Protein AF-A0A4U3KKN5-F1 (afdb_monomer)

Mean predicted aligned error: 3.9 Å

Solvent-accessible surface area (backbone atoms only — not comparable to full-atom values): 6137 Å² total; per-residue (Å²): 134,83,81,88,70,58,70,82,37,83,99,44,50,81,92,40,52,70,62,53,53,51,48,50,46,69,73,52,60,82,53,53,72,68,59,50,52,51,56,50,50,56,50,48,53,53,50,51,56,52,55,74,70,48,52,69,61,49,36,67,35,53,69,65,41,82,76,45,53,48,100,81,44,46,22,46,52,57,61,50,37,66,73,38,61,54,48,55,58,53,51,51,54,52,52,53,53,47,47,73,75,75,108

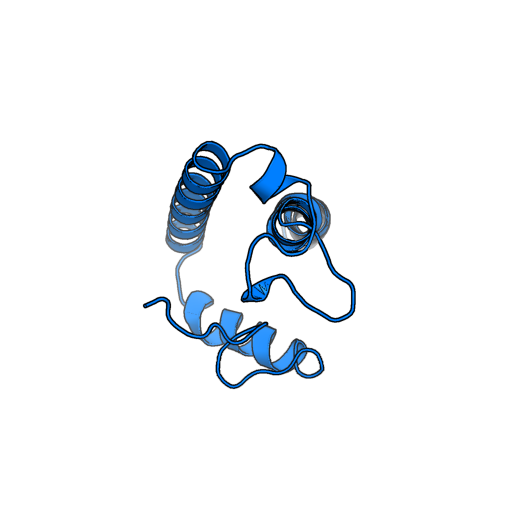pLDDT: mean 93.4, std 7.35, range [47.38, 98.31]

Foldseek 3Di:
DDDDADPPHPPDDPVRVVVVVVVCCVVPVPDDPVVVVVVVVVVVVVVVVVVVVDDPCQQQAFPNDPNCCDPVRDRNVVVVCVVPVVCVVVVVVVVVVVVVVPD

Organism: Enterococcus faecalis (NCBI:txid1351)

Nearest PDB structures (foldseek):
  5cog-assembly1_A  TM=9.808E-01  e=2.847E-09  Saccharomyces cerevisiae
  4n6c-assembly2_B  TM=9.834E-01  e=1.640E-07  Streptococcus pneumoniae CDC1873-00
  5com-assembly2_B  TM=9.771E-01  e=1.761E-07  Clostridioides difficile 630
  5civ-assembly1_A  TM=9.491E-01  e=3.586E-07  Paenibacillus dendritiformis
  5cof-assembly1_A  TM=9.185E-01  e=6.273E-04  Escherichia coli UTI89

InterPro domains:
  IPR012550 Protein of unknown function DUF1706 [PF08020] (2-100)
  IPR012550 Protein of unknown function DUF1706 [PTHR40658] (2-102)
  IPR034660 DinB/YfiT-like putative metalloenzymes [G3DSA:1.20.120.450] (1-103)

Sequence (103 aa):
RGLTVQTPAEGYKWNQLGALYQSFYQTYGQMSLESQLIALQDTLEKLLHWIDSLSEDELFLPQQRAWATTKAQWPLWKWIHINSV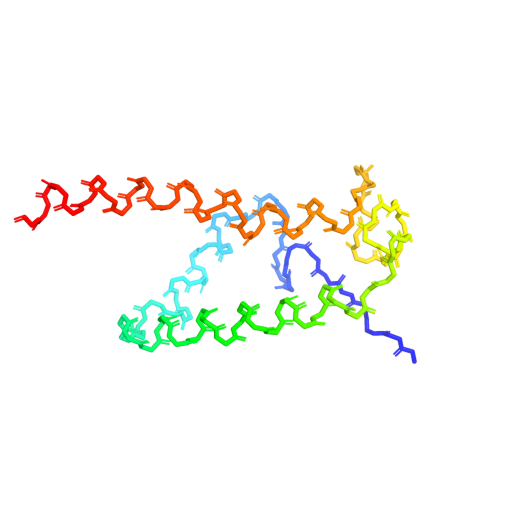APFTSFRTQIHKWKKVCL

Structure (mmCIF, N/CA/C/O backbone):
data_AF-A0A4U3KKN5-F1
#
_entry.id   AF-A0A4U3KKN5-F1
#
loop_
_atom_site.group_PDB
_atom_site.id
_atom_site.type_symbol
_atom_site.label_atom_id
_atom_site.label_alt_id
_atom_site.label_comp_id
_atom_site.label_asym_id
_atom_site.label_entity_id
_atom_site.label_seq_id
_atom_site.pdbx_PDB_ins_code
_atom_site.Cartn_x
_atom_site.Cartn_y
_atom_site.Cartn_z
_atom_site.occupancy
_atom_site.B_iso_or_equiv
_atom_site.auth_seq_id
_atom_site.auth_comp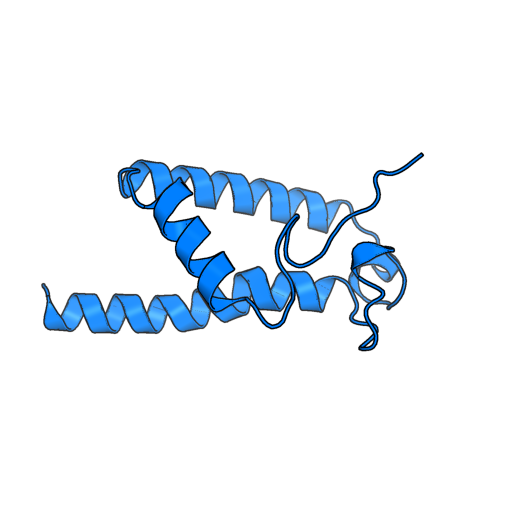_id
_atom_site.auth_asym_id
_atom_site.auth_atom_id
_atom_site.pdbx_PDB_model_num
ATOM 1 N N . ARG A 1 1 ? -12.731 19.445 11.914 1.00 47.38 1 ARG A N 1
ATOM 2 C CA . ARG A 1 1 ? -13.668 18.435 11.355 1.00 47.38 1 ARG A CA 1
ATOM 3 C C . ARG A 1 1 ? -12.924 17.690 10.259 1.00 47.38 1 ARG A C 1
ATOM 5 O O . ARG A 1 1 ? -12.319 18.359 9.436 1.00 47.38 1 ARG A O 1
ATOM 12 N N . GLY A 1 2 ? -12.893 16.358 10.300 1.00 69.62 2 GLY A N 1
ATOM 13 C CA . GLY A 1 2 ? -12.232 15.555 9.265 1.00 69.62 2 GLY A CA 1
ATOM 14 C C . GLY A 1 2 ? -13.015 15.554 7.948 1.00 69.62 2 GLY A C 1
ATOM 15 O O . GLY A 1 2 ? -14.224 15.791 7.953 1.00 69.62 2 GLY A O 1
ATOM 16 N N . LEU A 1 3 ? -12.321 15.302 6.836 1.00 77.81 3 LEU A N 1
ATOM 17 C CA . LEU A 1 3 ? -12.932 15.100 5.520 1.00 77.81 3 LEU A CA 1
ATOM 18 C C . LEU A 1 3 ? -13.577 13.709 5.446 1.00 77.81 3 LEU A C 1
ATOM 20 O O . LEU A 1 3 ? -13.065 12.746 6.019 1.00 77.81 3 LEU A O 1
ATOM 24 N N . THR A 1 4 ? -14.698 13.602 4.733 1.00 82.38 4 THR A N 1
ATOM 25 C CA . THR A 1 4 ? -15.311 12.298 4.445 1.00 82.38 4 THR A CA 1
ATOM 26 C C . THR A 1 4 ? -14.505 11.616 3.349 1.00 82.38 4 THR A C 1
ATOM 28 O O . THR A 1 4 ? -14.369 12.158 2.257 1.00 82.38 4 THR A O 1
ATOM 31 N N . VAL A 1 5 ? -13.967 10.434 3.643 1.00 85.00 5 VAL A N 1
ATOM 32 C CA . VAL A 1 5 ? -13.139 9.665 2.707 1.00 85.00 5 VAL A CA 1
ATOM 33 C C . VAL A 1 5 ? -14.017 8.679 1.939 1.00 85.00 5 VAL A C 1
ATOM 35 O O . VAL A 1 5 ? -14.749 7.899 2.548 1.00 85.00 5 VAL A O 1
ATOM 38 N N . GLN A 1 6 ? -13.922 8.691 0.608 1.00 85.75 6 GLN A N 1
ATOM 39 C CA . GLN A 1 6 ? -14.533 7.682 -0.260 1.00 85.75 6 GLN A CA 1
ATOM 40 C C . GLN A 1 6 ? -13.518 6.575 -0.560 1.00 85.75 6 GLN A C 1
ATOM 42 O O . GLN A 1 6 ? -12.384 6.862 -0.934 1.00 85.75 6 GLN A O 1
ATOM 47 N N . THR A 1 7 ? -13.921 5.312 -0.408 1.00 86.38 7 THR A N 1
ATOM 48 C CA . THR A 1 7 ? -13.083 4.146 -0.721 1.00 86.38 7 THR A CA 1
ATOM 49 C C . THR A 1 7 ? -13.727 3.302 -1.830 1.00 86.38 7 THR A C 1
ATOM 51 O O . THR A 1 7 ? -14.949 3.119 -1.816 1.00 86.38 7 THR A O 1
ATOM 54 N N . PRO A 1 8 ? -12.950 2.764 -2.792 1.00 88.75 8 PRO A N 1
ATOM 55 C CA . PRO A 1 8 ? -11.481 2.784 -2.886 1.00 88.75 8 PRO A CA 1
ATOM 56 C C . PRO A 1 8 ? -10.869 4.121 -3.337 1.00 88.75 8 PRO A C 1
ATOM 58 O O . PRO A 1 8 ? -9.721 4.390 -3.003 1.00 88.75 8 PRO A O 1
ATOM 61 N N . ALA A 1 9 ? -11.616 4.946 -4.067 1.00 89.62 9 ALA A N 1
ATOM 62 C CA . ALA A 1 9 ? -11.216 6.283 -4.496 1.00 89.62 9 ALA A CA 1
ATOM 63 C C . ALA A 1 9 ? -12.469 7.094 -4.852 1.00 89.62 9 ALA A C 1
ATOM 65 O O . ALA A 1 9 ? -13.534 6.520 -5.094 1.00 89.62 9 ALA A O 1
ATOM 66 N N . GLU A 1 10 ? -12.347 8.417 -4.918 1.00 89.19 10 GLU A N 1
ATOM 67 C CA . GLU A 1 10 ? -13.435 9.269 -5.397 1.00 89.19 10 GLU A CA 1
ATOM 68 C C . GLU A 1 10 ? -13.826 8.892 -6.834 1.00 89.19 10 GLU A C 1
ATOM 70 O O . GLU A 1 10 ? -12.972 8.702 -7.697 1.00 89.19 10 GLU A O 1
ATOM 75 N N . GLY A 1 11 ? -15.127 8.730 -7.080 1.00 91.38 11 GLY A N 1
ATOM 76 C CA . GLY A 1 11 ? -15.648 8.332 -8.393 1.00 91.38 11 GLY A CA 1
ATOM 77 C C . GLY A 1 11 ? -15.548 6.835 -8.720 1.00 91.38 11 GLY A C 1
ATOM 78 O O . GLY A 1 11 ? -16.073 6.421 -9.753 1.00 91.38 11 GLY A O 1
ATOM 79 N N . TYR A 1 12 ? -14.967 6.005 -7.844 1.00 91.69 12 TYR A N 1
ATOM 80 C CA . TYR A 1 12 ? -14.844 4.557 -8.049 1.00 91.69 12 TYR A CA 1
ATOM 81 C C . TYR A 1 12 ? -15.525 3.755 -6.942 1.00 91.69 12 TYR A C 1
ATOM 83 O O . TYR A 1 12 ? -15.457 4.087 -5.761 1.00 91.69 12 TYR A O 1
ATOM 91 N N . LYS A 1 13 ? -16.149 2.636 -7.319 1.00 91.81 13 LYS A N 1
ATOM 92 C CA . LYS A 1 13 ? -16.707 1.644 -6.388 1.00 91.81 13 LYS A CA 1
ATOM 93 C C . LYS A 1 13 ? -15.843 0.383 -6.338 1.00 91.81 13 LYS A C 1
ATOM 95 O O . LYS A 1 13 ? -15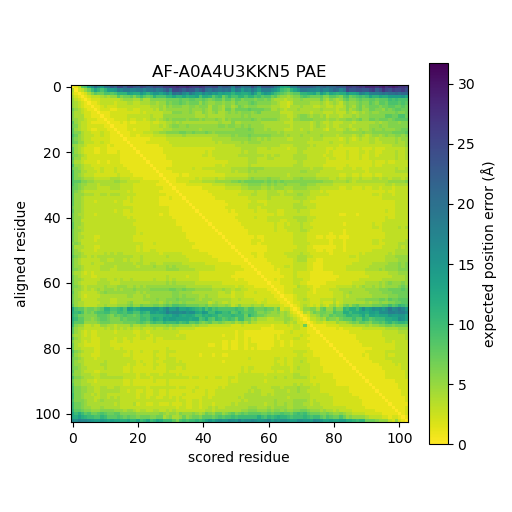.128 0.066 -7.284 1.00 91.81 13 LYS A O 1
ATOM 100 N N . TRP A 1 14 ? -15.971 -0.405 -5.268 1.00 89.62 14 TRP A N 1
ATOM 101 C CA . TRP A 1 14 ? -15.254 -1.683 -5.101 1.00 89.62 14 TRP A CA 1
ATOM 102 C C . TRP A 1 14 ? -15.520 -2.719 -6.205 1.00 89.62 14 TRP A C 1
ATOM 104 O O . TRP A 1 14 ? -14.710 -3.613 -6.407 1.00 89.62 14 TRP A O 1
ATOM 114 N N . ASN A 1 15 ? -16.626 -2.612 -6.943 1.00 92.19 15 ASN A N 1
ATOM 115 C CA . ASN A 1 15 ? -16.907 -3.462 -8.104 1.00 92.19 15 ASN A CA 1
ATOM 116 C C . ASN A 1 15 ? -16.344 -2.903 -9.429 1.00 92.19 15 ASN A C 1
ATOM 118 O O . ASN A 1 15 ? -16.572 -3.492 -10.480 1.00 92.19 15 ASN A O 1
ATOM 122 N N . GLN A 1 16 ? -15.614 -1.785 -9.393 1.00 93.81 16 GLN A N 1
ATOM 123 C CA . GLN A 1 16 ? -15.027 -1.101 -10.553 1.00 93.81 16 GLN A CA 1
ATOM 124 C C . GLN A 1 16 ? -13.492 -1.068 -10.492 1.00 93.81 16 GLN A C 1
ATOM 126 O O . GLN A 1 16 ? -12.859 -0.184 -11.069 1.00 93.81 16 GLN A O 1
ATOM 131 N N . LEU A 1 17 ? -12.872 -2.038 -9.811 1.00 93.56 17 LEU A N 1
ATOM 132 C CA . LEU A 1 17 ? -11.418 -2.064 -9.624 1.00 93.56 17 LEU A CA 1
ATOM 133 C C . LEU A 1 17 ? -10.641 -2.099 -10.945 1.00 93.56 17 LEU A C 1
ATOM 135 O O . LEU A 1 17 ? -9.600 -1.468 -11.032 1.00 93.56 17 LEU A O 1
ATOM 139 N N . GLY A 1 18 ? -11.161 -2.745 -11.994 1.00 95.56 18 GLY A N 1
ATOM 140 C CA . GLY A 1 18 ? -10.514 -2.729 -13.311 1.00 95.56 18 GLY A CA 1
ATOM 141 C C . GLY A 1 18 ? -10.393 -1.320 -13.906 1.00 95.56 18 GLY A C 1
ATOM 142 O O . GLY A 1 18 ? -9.330 -0.950 -14.398 1.00 95.56 18 GLY A O 1
ATOM 143 N N . ALA A 1 19 ? -11.447 -0.503 -13.798 1.00 96.00 19 ALA A N 1
ATOM 144 C CA . ALA A 1 19 ? -11.410 0.892 -14.242 1.00 96.00 19 ALA A CA 1
ATOM 145 C C . ALA A 1 19 ? -10.463 1.732 -13.370 1.00 96.00 19 ALA A C 1
ATOM 147 O O . ALA A 1 19 ? -9.705 2.550 -13.888 1.00 96.00 19 ALA A O 1
ATOM 148 N N . LEU A 1 20 ? -10.448 1.477 -12.057 1.00 96.19 20 LEU A N 1
ATOM 149 C CA . LEU A 1 20 ? -9.507 2.118 -11.141 1.00 96.19 20 LEU A CA 1
ATOM 150 C C . LEU A 1 20 ? -8.050 1.780 -11.502 1.00 96.19 20 LEU A C 1
ATOM 152 O O . LEU A 1 20 ? -7.218 2.679 -11.586 1.00 96.19 20 LEU A O 1
ATOM 156 N N . TYR A 1 21 ? -7.737 0.516 -11.795 1.00 94.69 21 TYR A N 1
ATOM 157 C CA . TYR A 1 21 ? -6.396 0.109 -12.223 1.00 94.69 21 TYR A CA 1
ATOM 158 C C . TYR A 1 21 ? -5.997 0.763 -13.546 1.00 94.69 21 TYR A C 1
ATOM 160 O O . TYR A 1 21 ? -4.864 1.219 -13.686 1.00 94.69 21 TYR A O 1
ATOM 168 N N . GLN A 1 22 ? -6.934 0.885 -14.491 1.00 96.50 22 GLN A N 1
ATOM 169 C CA . GLN A 1 22 ? -6.684 1.600 -15.741 1.00 96.50 22 GLN A CA 1
ATOM 170 C C . GLN A 1 22 ? -6.299 3.064 -15.493 1.00 96.50 22 GLN A C 1
ATOM 172 O O . GLN A 1 22 ? -5.397 3.581 -16.154 1.00 96.50 22 GLN A O 1
ATOM 177 N N . SER A 1 23 ? -6.934 3.712 -14.514 1.00 96.62 23 SER A N 1
ATOM 178 C CA . SER A 1 23 ? -6.595 5.085 -14.139 1.00 96.62 23 SER A CA 1
ATOM 179 C C . SER A 1 23 ? -5.166 5.207 -13.593 1.00 96.62 23 SER A C 1
ATOM 181 O O . SER A 1 23 ? -4.488 6.185 -13.888 1.00 96.62 23 SER A O 1
ATOM 183 N N . PHE A 1 24 ? -4.644 4.191 -12.893 1.00 95.75 24 PHE A N 1
ATOM 184 C CA . PHE A 1 24 ? -3.248 4.192 -12.438 1.00 95.75 24 PHE A CA 1
ATOM 185 C C . PHE A 1 24 ? -2.272 4.203 -13.618 1.00 95.75 24 PHE A C 1
ATOM 187 O O . PHE A 1 24 ? -1.307 4.965 -13.606 1.00 95.75 24 PHE A O 1
ATOM 194 N N . TYR A 1 25 ? -2.541 3.421 -14.668 1.00 96.06 25 TYR A N 1
ATOM 195 C CA . TYR A 1 25 ? -1.710 3.430 -15.875 1.00 96.06 25 TYR A CA 1
ATOM 196 C C . TYR A 1 25 ? -1.799 4.751 -16.640 1.00 96.06 25 TYR A C 1
ATOM 198 O O . TYR A 1 25 ? -0.794 5.212 -17.173 1.00 96.06 25 TYR A O 1
ATOM 206 N N . GLN A 1 26 ? -2.973 5.380 -16.682 1.00 96.19 26 GLN A N 1
ATOM 207 C CA . GLN A 1 26 ? -3.140 6.689 -17.320 1.00 96.19 26 GLN A CA 1
ATOM 208 C C . GLN A 1 26 ? -2.380 7.786 -16.569 1.00 96.19 26 GLN A C 1
ATOM 210 O O . GLN A 1 26 ? -1.721 8.609 -17.198 1.00 96.19 26 GLN A O 1
ATOM 215 N N . THR A 1 27 ? -2.434 7.767 -15.237 1.00 95.44 27 THR A N 1
ATOM 216 C CA . THR A 1 27 ? -1.812 8.789 -14.389 1.00 95.44 27 THR A CA 1
ATOM 217 C C . THR A 1 27 ? -0.297 8.626 -14.288 1.00 95.44 27 THR A C 1
ATOM 219 O O . THR A 1 27 ? 0.430 9.608 -14.404 1.00 95.44 27 THR A O 1
ATOM 222 N N . TYR A 1 28 ? 0.197 7.401 -14.083 1.00 96.38 28 TYR A N 1
ATOM 223 C CA . TYR A 1 28 ? 1.609 7.154 -13.757 1.00 96.38 28 TYR A CA 1
ATOM 224 C C . TYR A 1 28 ? 2.388 6.441 -14.868 1.00 96.38 28 TYR A C 1
ATOM 226 O O . TYR A 1 28 ? 3.615 6.468 -14.872 1.00 96.38 28 TYR A O 1
ATOM 234 N N . GLY A 1 29 ? 1.710 5.819 -15.838 1.00 95.12 29 GLY A N 1
ATOM 235 C CA . GLY A 1 29 ? 2.354 4.971 -16.848 1.00 95.12 29 GLY A CA 1
ATOM 236 C C . GLY A 1 29 ? 3.218 5.717 -17.868 1.00 95.12 29 GLY A C 1
ATOM 237 O O . GLY A 1 29 ? 4.031 5.085 -18.533 1.00 95.12 29 GLY A O 1
ATOM 238 N N . GLN A 1 30 ? 3.070 7.042 -17.980 1.00 95.56 30 GLN A N 1
ATOM 239 C CA . GLN A 1 30 ? 3.916 7.884 -18.841 1.00 95.56 30 GLN A CA 1
ATOM 240 C C . GLN A 1 30 ? 5.211 8.344 -18.150 1.00 95.56 30 GLN A C 1
ATOM 242 O O . GLN A 1 30 ? 6.085 8.917 -18.795 1.00 95.56 30 GLN A O 1
ATOM 247 N N . MET A 1 31 ? 5.347 8.117 -16.839 1.00 97.25 31 MET A N 1
ATOM 248 C CA . MET A 1 31 ? 6.564 8.449 -16.099 1.00 97.25 31 MET A CA 1
ATOM 249 C C . MET A 1 31 ? 7.687 7.466 -16.440 1.00 97.25 31 MET A C 1
ATOM 251 O O . MET A 1 31 ? 7.436 6.279 -16.660 1.00 97.25 31 MET A O 1
ATOM 255 N N . SER A 1 32 ? 8.938 7.933 -16.401 1.00 97.75 32 SER A N 1
ATOM 256 C CA . SER A 1 32 ? 10.093 7.038 -16.498 1.00 97.75 32 SER A CA 1
ATOM 257 C C . SER A 1 32 ? 10.111 6.045 -15.329 1.00 97.75 32 SER A C 1
ATOM 259 O O . SER A 1 32 ? 9.573 6.318 -14.252 1.00 97.75 32 SER A O 1
ATOM 261 N N . LEU A 1 33 ? 10.764 4.895 -15.521 1.00 96.31 33 LEU A N 1
ATOM 262 C CA . LEU A 1 33 ? 10.911 3.899 -14.457 1.00 96.31 33 LEU A CA 1
ATOM 263 C C . LEU A 1 33 ? 11.589 4.493 -13.212 1.00 96.31 33 LEU A C 1
ATOM 265 O O . LEU A 1 33 ? 11.158 4.223 -12.097 1.00 96.31 33 LEU A O 1
ATOM 269 N N . GLU A 1 34 ? 12.618 5.320 -13.399 1.00 97.88 34 GLU A N 1
ATOM 270 C CA . GLU A 1 34 ? 13.321 5.995 -12.305 1.00 97.88 34 GLU A CA 1
ATOM 271 C C . GLU A 1 34 ? 12.379 6.898 -11.501 1.00 97.88 34 GLU A C 1
ATOM 273 O O . GLU A 1 34 ? 12.312 6.787 -10.278 1.00 97.88 34 GLU A O 1
ATOM 278 N N . SER A 1 35 ? 11.572 7.722 -12.176 1.00 97.81 35 SER A N 1
ATOM 279 C CA . SER A 1 35 ? 10.599 8.584 -11.500 1.00 97.81 35 SER A CA 1
ATOM 280 C C . SER A 1 35 ? 9.520 7.783 -10.767 1.00 97.81 35 SER A C 1
ATOM 282 O O . SER A 1 35 ? 9.102 8.181 -9.681 1.00 97.81 35 SER A O 1
ATOM 284 N N . GLN A 1 36 ? 9.078 6.649 -11.321 1.00 97.56 36 GLN A N 1
ATOM 285 C CA . GLN A 1 36 ? 8.131 5.760 -10.638 1.00 97.56 36 GLN A CA 1
ATOM 286 C C . GLN A 1 36 ? 8.744 5.134 -9.376 1.00 97.56 36 GLN A C 1
ATOM 288 O O . GLN A 1 36 ? 8.067 5.043 -8.353 1.00 97.56 36 GLN A O 1
ATOM 293 N N . LEU A 1 37 ? 10.019 4.731 -9.421 1.00 97.56 37 LEU A N 1
ATOM 294 C CA . LEU A 1 37 ? 10.726 4.174 -8.264 1.00 97.56 37 LEU A CA 1
ATOM 295 C C . LEU A 1 37 ? 10.905 5.210 -7.149 1.00 97.56 37 LEU A C 1
ATOM 297 O O . LEU A 1 37 ? 10.642 4.888 -5.994 1.00 97.56 37 LEU A O 1
ATOM 301 N N . ILE A 1 38 ? 11.283 6.446 -7.493 1.00 98.06 38 ILE A N 1
ATOM 302 C CA . ILE A 1 38 ? 11.400 7.549 -6.527 1.00 98.06 38 ILE A CA 1
ATOM 303 C C . ILE A 1 38 ? 10.041 7.832 -5.877 1.00 98.06 38 ILE A C 1
ATOM 305 O O . ILE A 1 38 ? 9.927 7.829 -4.656 1.00 98.06 38 ILE A O 1
ATOM 309 N N . ALA A 1 39 ? 8.979 7.981 -6.675 1.00 97.44 39 ALA A N 1
ATOM 310 C CA . ALA A 1 39 ? 7.642 8.247 -6.145 1.00 97.44 39 ALA A CA 1
ATOM 311 C C . ALA A 1 39 ? 7.129 7.119 -5.227 1.00 97.44 39 ALA A C 1
ATOM 313 O O . ALA A 1 39 ? 6.461 7.383 -4.221 1.00 97.44 39 ALA A O 1
ATOM 314 N N . LEU A 1 40 ? 7.439 5.859 -5.555 1.00 97.31 40 LEU A N 1
ATOM 315 C CA . LEU A 1 40 ? 7.097 4.714 -4.713 1.00 97.31 40 LEU A CA 1
ATOM 316 C C . LEU A 1 40 ? 7.884 4.725 -3.395 1.00 97.31 40 LEU A C 1
ATOM 318 O O . LEU A 1 40 ? 7.287 4.481 -2.347 1.00 97.31 40 LEU A O 1
ATOM 322 N N . GLN A 1 41 ? 9.184 5.030 -3.440 1.00 97.88 41 GLN A N 1
ATOM 323 C CA . GLN A 1 41 ? 10.040 5.146 -2.257 1.00 97.88 41 GLN A CA 1
ATOM 324 C C . GLN A 1 41 ? 9.531 6.245 -1.312 1.00 97.88 41 GLN A C 1
ATOM 326 O O . GLN A 1 41 ? 9.274 5.968 -0.141 1.00 97.88 41 GLN A O 1
ATOM 331 N N . ASP A 1 42 ? 9.249 7.439 -1.836 1.00 98.06 42 ASP A N 1
ATOM 332 C CA . ASP A 1 42 ? 8.687 8.553 -1.060 1.00 98.06 42 ASP A CA 1
ATOM 333 C C . ASP A 1 42 ? 7.338 8.186 -0.422 1.00 98.06 42 ASP A C 1
ATOM 335 O O . ASP A 1 42 ? 7.010 8.595 0.694 1.00 98.06 42 ASP A O 1
ATOM 339 N N . THR A 1 43 ? 6.511 7.426 -1.145 1.00 97.50 43 THR A N 1
ATOM 340 C CA . THR A 1 43 ? 5.209 6.965 -0.645 1.00 97.50 43 THR A CA 1
ATOM 341 C C . THR A 1 43 ? 5.378 5.931 0.467 1.00 97.50 43 THR A C 1
ATOM 343 O O . THR A 1 43 ? 4.634 5.967 1.449 1.00 97.50 43 THR A O 1
ATOM 346 N N . LEU A 1 44 ? 6.364 5.037 0.352 1.00 97.44 44 LEU A N 1
ATOM 347 C CA . LEU A 1 44 ? 6.680 4.049 1.379 1.00 97.44 44 LEU A CA 1
ATOM 348 C C . LEU A 1 44 ? 7.198 4.715 2.658 1.00 97.44 44 LEU A C 1
ATOM 350 O O . LEU A 1 44 ? 6.764 4.349 3.744 1.00 97.44 44 LEU A O 1
ATOM 354 N N . GLU A 1 45 ? 8.059 5.723 2.547 1.00 98.19 45 GLU A N 1
ATOM 355 C CA . GLU A 1 45 ? 8.557 6.473 3.707 1.00 98.19 45 GLU A CA 1
ATOM 356 C C . GLU A 1 45 ? 7.425 7.181 4.457 1.00 98.19 45 GLU A C 1
ATOM 358 O O . GLU A 1 45 ? 7.326 7.082 5.681 1.00 98.19 45 GLU A O 1
ATOM 363 N N . LYS A 1 46 ? 6.498 7.812 3.726 1.00 98.31 46 LYS A N 1
ATOM 364 C CA . LYS A 1 46 ? 5.286 8.409 4.314 1.00 98.31 46 LYS A CA 1
ATOM 365 C C . LYS A 1 46 ? 4.398 7.364 4.986 1.00 98.31 46 LYS A C 1
ATOM 367 O O . LYS A 1 46 ? 3.847 7.635 6.050 1.00 98.31 46 LYS A O 1
ATOM 372 N N . LEU A 1 47 ? 4.253 6.183 4.378 1.00 97.69 47 LEU A N 1
ATOM 373 C CA . LEU A 1 47 ? 3.486 5.076 4.949 1.00 97.69 47 LEU A CA 1
ATOM 374 C C . LEU A 1 47 ? 4.105 4.599 6.268 1.00 97.69 47 LEU A C 1
ATOM 376 O O . LEU A 1 47 ? 3.375 4.433 7.239 1.00 97.69 47 LEU A O 1
ATOM 380 N N . LEU A 1 48 ? 5.426 4.405 6.311 1.00 97.75 48 LEU A N 1
ATOM 381 C CA . LEU A 1 48 ? 6.143 3.978 7.515 1.00 97.75 48 LEU A CA 1
ATOM 382 C C . LEU A 1 48 ? 6.020 5.017 8.630 1.00 97.75 48 LEU A C 1
ATOM 384 O O . LEU A 1 48 ? 5.597 4.676 9.728 1.00 97.75 48 LEU A O 1
ATOM 388 N N . HIS A 1 49 ? 6.260 6.293 8.320 1.00 98.25 49 HIS A N 1
ATOM 389 C CA . HIS A 1 49 ? 6.095 7.371 9.292 1.00 98.25 49 HIS A CA 1
ATOM 390 C C . HIS A 1 49 ? 4.659 7.459 9.829 1.00 98.25 49 HIS A C 1
ATOM 392 O O . HIS A 1 49 ? 4.441 7.691 11.017 1.00 98.25 49 HIS A O 1
ATOM 398 N N . TRP A 1 50 ? 3.661 7.247 8.965 1.00 97.69 50 TRP A N 1
ATOM 399 C CA . TRP A 1 50 ? 2.272 7.190 9.401 1.00 97.69 50 TRP A CA 1
ATOM 400 C C . TRP A 1 50 ? 2.018 6.003 10.333 1.00 97.69 50 TRP A C 1
ATOM 402 O O . TRP A 1 50 ? 1.379 6.194 11.362 1.00 97.69 50 TRP A O 1
ATOM 412 N N . ILE A 1 51 ? 2.537 4.812 10.025 1.00 97.44 51 ILE A N 1
ATOM 413 C CA . ILE A 1 51 ? 2.405 3.629 10.890 1.00 97.44 51 ILE A CA 1
ATOM 414 C C . ILE A 1 51 ? 3.029 3.884 12.265 1.00 97.44 51 ILE A C 1
ATOM 416 O O . ILE A 1 51 ? 2.375 3.609 13.266 1.00 97.44 51 ILE A O 1
ATOM 420 N N . ASP A 1 52 ? 4.223 4.475 12.314 1.00 97.69 52 ASP A N 1
ATOM 421 C CA . ASP A 1 52 ? 4.918 4.807 13.566 1.00 97.69 52 ASP A CA 1
ATOM 422 C C . ASP A 1 52 ? 4.151 5.828 14.423 1.00 97.69 52 ASP A C 1
ATOM 424 O O . ASP A 1 52 ? 4.345 5.904 15.635 1.00 97.69 52 ASP A O 1
ATOM 428 N N . SER A 1 53 ? 3.268 6.620 1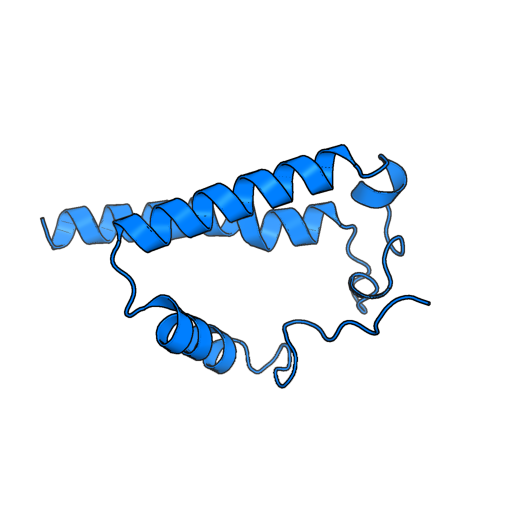3.806 1.00 97.38 53 SER A N 1
ATOM 429 C CA . SER A 1 53 ? 2.419 7.589 14.509 1.00 97.38 53 SER A CA 1
ATOM 430 C C . SER A 1 53 ? 1.132 6.994 15.096 1.00 97.38 53 SER A C 1
ATOM 432 O O . SER A 1 53 ? 0.448 7.682 15.855 1.00 97.38 53 SER A O 1
ATOM 434 N N . LEU A 1 54 ? 0.770 5.757 14.735 1.00 97.25 54 LEU A N 1
ATOM 435 C CA . LEU A 1 54 ? -0.454 5.100 15.201 1.00 97.25 54 LEU A CA 1
ATOM 436 C C . LEU A 1 54 ? -0.229 4.410 16.547 1.00 97.25 54 LEU A C 1
ATOM 438 O O . LEU A 1 54 ? 0.814 3.803 16.785 1.00 97.25 54 LEU A O 1
ATOM 442 N N . SER A 1 55 ? -1.247 4.426 17.407 1.00 97.69 55 SER A N 1
ATOM 443 C CA . SER A 1 55 ? -1.246 3.554 18.585 1.00 97.69 55 SER A CA 1
ATOM 444 C C . SER A 1 55 ? -1.479 2.085 18.199 1.00 97.69 55 SER A C 1
ATOM 446 O O . SER A 1 55 ? -2.001 1.779 17.122 1.00 97.69 55 SER A O 1
ATOM 448 N N . GLU A 1 56 ? -1.142 1.156 19.101 1.00 97.12 56 GLU A N 1
ATOM 449 C CA . GLU A 1 56 ? -1.444 -0.270 18.902 1.00 97.12 56 GLU A CA 1
ATOM 450 C C . GLU A 1 56 ? -2.941 -0.507 18.684 1.00 97.12 56 GLU A C 1
ATOM 452 O O . GLU A 1 56 ? -3.323 -1.227 17.761 1.00 97.12 56 GLU A O 1
ATOM 457 N N . ASP A 1 57 ? -3.791 0.152 19.475 1.00 96.81 57 ASP A N 1
ATOM 458 C CA . ASP A 1 57 ? -5.240 0.059 19.322 1.00 96.81 57 ASP A CA 1
ATOM 459 C C . ASP A 1 57 ? -5.676 0.538 17.939 1.00 96.81 57 ASP A C 1
ATOM 461 O O . ASP A 1 57 ? -6.416 -0.172 17.259 1.00 96.81 57 ASP A O 1
ATOM 465 N N . GLU A 1 58 ? -5.175 1.691 17.483 1.00 96.06 58 GLU A N 1
ATOM 466 C CA . GLU A 1 58 ? -5.495 2.228 16.161 1.00 96.06 58 GLU A CA 1
ATOM 467 C C . GLU A 1 58 ? -5.098 1.271 15.034 1.00 96.06 58 GLU A C 1
ATOM 469 O O . GLU A 1 58 ? -5.829 1.125 14.048 1.00 96.06 58 GLU A O 1
ATOM 474 N N . LEU A 1 59 ? -3.950 0.610 15.179 1.00 97.06 59 LEU A N 1
ATOM 475 C CA . LEU A 1 59 ? -3.404 -0.286 14.171 1.00 97.06 59 LEU A CA 1
ATOM 476 C C . LEU A 1 59 ? -4.108 -1.653 14.149 1.00 97.06 59 LEU A C 1
ATOM 478 O O . LEU A 1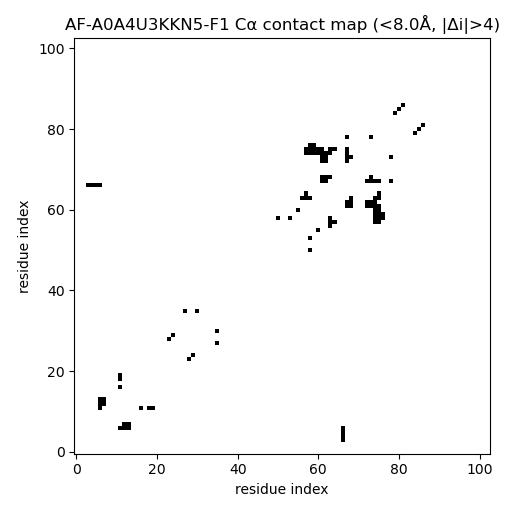 59 ? -4.383 -2.190 13.065 1.00 97.06 59 LEU A O 1
ATOM 482 N N . PHE A 1 60 ? -4.399 -2.216 15.325 1.00 96.00 60 PHE A N 1
ATOM 483 C CA . PHE A 1 60 ? -4.805 -3.613 15.486 1.00 96.00 60 PHE A CA 1
ATOM 484 C C . PHE A 1 60 ? -6.291 -3.833 15.770 1.00 96.00 60 PHE A C 1
ATOM 486 O O . PHE A 1 60 ? -6.803 -4.901 15.416 1.00 96.00 60 PHE A O 1
ATOM 493 N N . LEU A 1 61 ? -7.010 -2.854 16.325 1.00 95.19 61 LEU A N 1
ATOM 494 C CA . LEU A 1 61 ? -8.444 -2.971 16.587 1.00 95.19 61 LEU A CA 1
ATOM 495 C C . LEU A 1 61 ? -9.293 -2.470 15.404 1.00 95.19 61 LEU A C 1
ATOM 497 O O . LEU A 1 61 ? -8.868 -1.624 14.612 1.00 95.19 61 LEU A O 1
ATOM 501 N N . PRO A 1 62 ? -10.521 -2.991 15.234 1.00 93.88 62 PRO A N 1
ATOM 502 C CA . PRO A 1 62 ? -11.462 -2.461 14.255 1.00 93.88 62 PRO A CA 1
ATOM 503 C C . PRO A 1 62 ? -12.044 -1.108 14.706 1.00 93.88 62 PRO A C 1
ATOM 505 O O . PRO A 1 62 ? -11.950 -0.725 15.871 1.00 93.88 62 PRO A O 1
ATOM 508 N N . GLN A 1 63 ? -12.700 -0.402 13.777 1.00 90.44 63 GLN A N 1
ATOM 509 C CA . GLN A 1 63 ? -13.462 0.842 14.023 1.00 90.44 63 GLN A CA 1
ATOM 510 C C . GLN A 1 63 ? -12.646 2.068 14.466 1.00 90.44 63 GLN A C 1
ATOM 512 O O . GLN A 1 63 ? -13.212 3.078 14.869 1.00 90.44 63 GLN A O 1
ATOM 517 N N . GLN A 1 64 ? -11.326 2.028 14.307 1.00 92.50 64 GLN A N 1
ATOM 518 C CA . GLN A 1 64 ? -10.424 3.109 14.728 1.00 92.50 64 GLN A CA 1
ATOM 519 C C . GLN A 1 64 ? -10.361 4.283 13.737 1.00 92.50 64 GLN A C 1
ATOM 521 O O . GLN A 1 64 ? -9.927 5.391 14.062 1.00 92.50 64 GLN A O 1
ATOM 526 N N . ARG A 1 65 ? -10.794 4.053 12.491 1.00 89.44 65 ARG A N 1
ATOM 527 C CA . ARG A 1 65 ? -10.895 5.071 11.439 1.00 89.44 65 ARG A CA 1
ATOM 528 C C . ARG A 1 65 ? -12.190 4.888 10.666 1.00 89.44 65 ARG A C 1
ATOM 530 O O . ARG A 1 65 ? -12.467 3.797 10.180 1.00 89.44 65 ARG A O 1
ATOM 537 N N . ALA A 1 66 ? -12.923 5.983 10.462 1.00 88.19 66 ALA A N 1
ATOM 538 C CA . ALA A 1 66 ? -14.215 5.973 9.772 1.00 88.19 66 ALA A CA 1
ATOM 539 C C . ALA A 1 66 ? -14.158 5.355 8.360 1.00 88.19 66 ALA A C 1
ATOM 541 O O . ALA A 1 66 ? -15.094 4.678 7.947 1.00 88.19 66 ALA A O 1
ATOM 542 N N . TRP A 1 67 ? -13.050 5.540 7.634 1.00 87.81 67 TRP A N 1
ATOM 543 C CA . TRP A 1 67 ? -12.860 4.978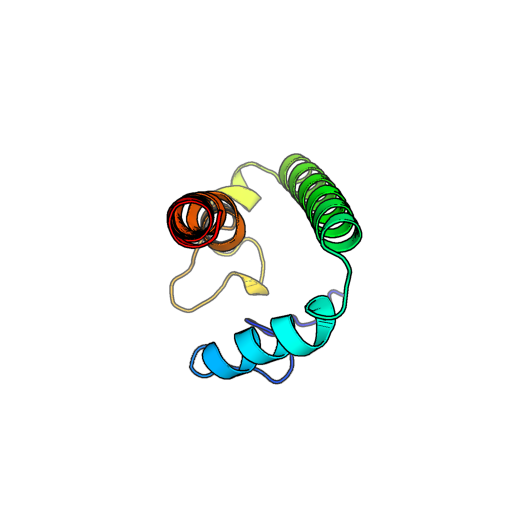 6.291 1.00 87.81 67 TRP A CA 1
ATOM 544 C C . TRP A 1 67 ? -12.574 3.468 6.290 1.00 87.81 67 TRP A C 1
ATOM 546 O O . TRP A 1 67 ? -12.824 2.798 5.288 1.00 87.81 67 TRP A O 1
ATOM 556 N N . ALA A 1 68 ? -12.077 2.924 7.406 1.00 84.25 68 ALA A N 1
ATOM 557 C CA . ALA A 1 68 ? -11.782 1.502 7.575 1.00 84.25 68 ALA A CA 1
ATOM 558 C C . ALA A 1 68 ? -12.995 0.706 8.097 1.00 84.25 68 ALA A C 1
ATOM 560 O O . ALA A 1 68 ? -13.002 -0.526 8.034 1.00 84.25 68 ALA A O 1
ATOM 561 N N . THR A 1 69 ? -14.052 1.396 8.542 1.00 76.00 69 THR A N 1
ATOM 562 C CA . THR A 1 69 ? -15.316 0.831 9.045 1.00 76.00 69 THR A CA 1
ATOM 563 C C . THR A 1 69 ? -16.211 0.311 7.909 1.00 76.00 69 THR A C 1
ATOM 565 O O . THR A 1 69 ? -17.377 0.672 7.766 1.00 76.00 69 THR A O 1
ATOM 568 N N . THR A 1 70 ? -15.665 -0.557 7.058 1.00 74.31 70 THR A N 1
ATOM 569 C CA . THR A 1 70 ? -16.437 -1.302 6.050 1.00 74.31 70 THR A CA 1
ATOM 570 C C . THR A 1 70 ? -17.279 -2.398 6.713 1.00 74.31 70 THR A C 1
ATOM 572 O O . THR A 1 70 ? -17.071 -2.724 7.881 1.00 74.31 70 THR A O 1
ATOM 575 N N . LYS A 1 71 ? -18.208 -3.043 5.988 1.00 76.88 71 LYS A N 1
ATOM 576 C CA . LYS A 1 71 ? -18.998 -4.173 6.532 1.00 76.88 71 LYS A CA 1
ATOM 577 C C . LYS A 1 71 ? -18.132 -5.292 7.132 1.00 76.88 71 LYS A C 1
ATOM 579 O O . LYS A 1 71 ? -18.570 -5.962 8.055 1.00 76.88 71 LYS A O 1
ATOM 584 N N . ALA A 1 72 ? -16.913 -5.472 6.623 1.00 80.06 72 ALA A N 1
ATOM 585 C CA . ALA A 1 72 ? -15.975 -6.484 7.098 1.00 80.06 72 ALA A CA 1
ATOM 586 C C . ALA A 1 72 ? -15.193 -6.068 8.359 1.00 80.06 72 ALA A C 1
ATOM 588 O O . ALA A 1 72 ? -14.506 -6.909 8.931 1.00 80.06 72 ALA A O 1
ATOM 589 N N . GLN A 1 73 ? -15.288 -4.799 8.784 1.00 87.50 73 GLN A N 1
ATOM 590 C CA . GLN A 1 73 ? -14.690 -4.273 10.019 1.00 87.50 73 GLN A CA 1
ATOM 591 C C . GLN A 1 73 ? -13.186 -4.560 10.123 1.00 87.50 73 GLN A C 1
ATOM 593 O O . GLN A 1 73 ? -12.692 -5.057 11.132 1.00 87.50 73 GLN A O 1
ATOM 598 N N . TRP A 1 74 ? -12.443 -4.305 9.047 1.00 92.62 74 TRP A N 1
ATOM 599 C CA . TRP A 1 74 ? -11.011 -4.587 9.035 1.00 92.62 74 TRP A CA 1
ATOM 600 C C . TRP A 1 74 ? -10.225 -3.575 9.883 1.00 92.62 74 TRP A C 1
ATOM 602 O O . TRP A 1 74 ? -10.435 -2.371 9.716 1.00 92.62 74 TRP A O 1
ATOM 612 N N . PRO A 1 75 ? -9.296 -4.040 10.743 1.00 95.12 75 PRO A N 1
ATOM 613 C CA . PRO A 1 75 ? -8.318 -3.167 11.386 1.00 95.12 75 PRO A CA 1
ATOM 614 C C . PRO A 1 75 ? -7.347 -2.577 10.353 1.00 95.12 75 PRO A C 1
ATOM 616 O O . PRO A 1 75 ? -7.211 -3.100 9.238 1.00 95.12 75 PRO A O 1
ATOM 619 N N . LEU A 1 76 ? -6.654 -1.494 10.716 1.00 95.94 76 LEU A N 1
ATOM 620 C CA . LEU A 1 76 ? -5.799 -0.749 9.786 1.00 95.94 76 LEU A CA 1
ATOM 621 C C . LEU A 1 76 ? -4.663 -1.588 9.204 1.00 95.94 76 LEU A C 1
ATOM 623 O O . LEU A 1 76 ? -4.388 -1.479 8.008 1.00 95.94 76 LEU A O 1
ATOM 627 N N . TRP A 1 77 ? -4.057 -2.478 9.995 1.00 96.50 77 TRP A N 1
ATOM 628 C CA . TRP A 1 77 ? -2.960 -3.316 9.504 1.00 96.50 77 TRP A CA 1
ATOM 629 C C . TRP A 1 77 ? -3.354 -4.155 8.281 1.00 96.50 77 TRP A C 1
ATOM 631 O O . TRP A 1 77 ? -2.523 -4.373 7.402 1.00 96.50 77 TRP A O 1
ATOM 641 N N . LYS A 1 78 ? -4.622 -4.588 8.166 1.00 95.56 78 LYS A N 1
ATOM 642 C CA . LYS A 1 78 ? -5.088 -5.341 6.990 1.00 95.56 78 LYS A CA 1
ATOM 643 C C . LYS A 1 78 ? -5.079 -4.472 5.741 1.00 95.56 78 LYS A C 1
ATOM 645 O O . LYS A 1 78 ? -4.615 -4.924 4.700 1.00 95.56 78 LYS A O 1
ATOM 650 N N . TRP A 1 79 ? -5.551 -3.231 5.847 1.00 94.75 79 TRP A N 1
ATOM 651 C CA . TRP A 1 79 ? -5.538 -2.267 4.744 1.00 94.75 79 TRP A CA 1
ATOM 652 C C . TRP A 1 79 ? -4.123 -1.948 4.278 1.00 94.75 79 TRP A C 1
ATOM 654 O O . TRP A 1 79 ? -3.868 -1.908 3.074 1.00 94.75 79 TRP A O 1
ATOM 664 N N . ILE A 1 80 ? -3.203 -1.779 5.227 1.00 96.69 80 ILE A N 1
ATOM 665 C CA . ILE A 1 80 ? -1.780 -1.592 4.946 1.00 96.69 80 ILE A CA 1
ATOM 666 C C . ILE A 1 80 ? -1.235 -2.830 4.228 1.00 96.69 80 ILE A C 1
ATOM 668 O O . ILE A 1 80 ? -0.670 -2.713 3.142 1.00 96.69 80 ILE A O 1
ATOM 672 N N . HIS A 1 81 ? -1.462 -4.025 4.777 1.00 96.56 81 HIS A N 1
ATOM 673 C CA . HIS A 1 81 ? -0.940 -5.284 4.249 1.00 96.56 81 HIS A CA 1
ATOM 674 C C . HIS A 1 81 ? -1.377 -5.562 2.802 1.00 96.56 81 HIS A C 1
ATOM 676 O O . HIS A 1 81 ? -0.535 -5.881 1.959 1.00 96.56 81 HIS A O 1
ATOM 682 N N . ILE A 1 82 ? -2.671 -5.406 2.488 1.00 94.81 82 ILE A N 1
ATOM 683 C CA . ILE A 1 82 ? -3.200 -5.683 1.140 1.00 94.81 82 ILE A CA 1
ATOM 684 C C . ILE A 1 82 ? -2.739 -4.668 0.080 1.00 94.81 82 ILE A C 1
ATOM 686 O O . ILE A 1 82 ? -2.848 -4.965 -1.105 1.00 94.81 82 ILE A O 1
ATOM 690 N N . ASN A 1 83 ? -2.244 -3.490 0.482 1.00 95.69 83 ASN A N 1
ATOM 691 C CA . ASN A 1 83 ? -1.748 -2.448 -0.428 1.00 95.69 83 ASN A CA 1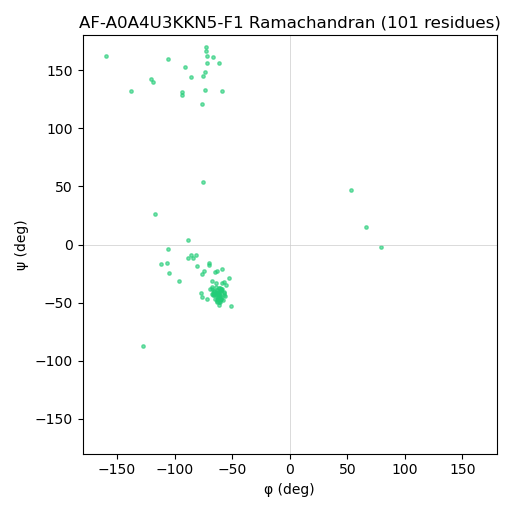
ATOM 692 C C . ASN A 1 83 ? -0.212 -2.344 -0.454 1.00 95.69 83 ASN A C 1
ATOM 694 O O . ASN A 1 83 ? 0.328 -1.577 -1.244 1.00 95.69 83 ASN A O 1
ATOM 698 N N . SER A 1 84 ? 0.497 -3.112 0.379 1.00 96.38 84 SER A N 1
ATOM 699 C CA . SER A 1 84 ? 1.963 -3.103 0.456 1.00 96.38 84 SER A CA 1
ATOM 700 C C . SER A 1 84 ? 2.532 -4.516 0.328 1.00 96.38 84 SER A C 1
ATOM 702 O O . SER A 1 84 ? 2.810 -4.974 -0.775 1.00 96.38 84 SER A O 1
ATOM 704 N N . VAL A 1 85 ? 2.660 -5.243 1.437 1.00 97.50 85 VAL A N 1
ATOM 705 C CA . VAL A 1 85 ? 3.293 -6.565 1.512 1.00 97.50 85 VAL A CA 1
ATOM 706 C C . VAL A 1 85 ? 2.727 -7.529 0.465 1.00 97.50 85 VAL A C 1
ATOM 708 O O . VAL A 1 85 ? 3.488 -8.076 -0.331 1.00 97.50 85 VAL A O 1
ATOM 711 N N . ALA A 1 86 ? 1.403 -7.706 0.410 1.00 97.25 86 ALA A N 1
ATOM 712 C CA . ALA A 1 86 ? 0.784 -8.664 -0.507 1.00 97.25 86 ALA A CA 1
ATOM 713 C C . ALA A 1 86 ? 1.023 -8.329 -2.002 1.00 97.25 86 ALA A C 1
ATOM 715 O O . ALA A 1 86 ? 1.476 -9.210 -2.752 1.00 97.25 86 ALA A O 1
ATOM 716 N N . PRO A 1 87 ? 0.784 -7.087 -2.480 1.00 96.69 87 PRO A N 1
ATOM 717 C CA . PRO A 1 87 ? 1.105 -6.728 -3.855 1.00 96.69 87 PRO A CA 1
ATOM 718 C C . PRO A 1 87 ? 2.612 -6.762 -4.123 1.00 96.69 87 PRO A C 1
ATOM 720 O O . PRO A 1 87 ? 3.009 -7.305 -5.148 1.00 96.69 87 PRO A O 1
ATOM 723 N N . PHE A 1 88 ? 3.482 -6.305 -3.218 1.00 96.88 88 PHE A N 1
ATOM 724 C CA . PHE A 1 88 ? 4.932 -6.371 -3.442 1.00 96.88 88 PHE A CA 1
ATOM 725 C C . PHE A 1 88 ? 5.430 -7.807 -3.631 1.00 96.88 88 PHE A C 1
ATOM 727 O O . PHE A 1 88 ? 6.230 -8.066 -4.532 1.00 96.88 88 PHE A O 1
ATOM 734 N N . THR A 1 89 ? 4.914 -8.770 -2.863 1.00 97.12 89 THR A N 1
ATOM 735 C CA . THR A 1 89 ? 5.242 -10.190 -3.049 1.00 97.12 89 THR A CA 1
ATOM 736 C C . THR A 1 89 ? 4.750 -10.723 -4.399 1.00 97.12 89 THR A C 1
ATOM 738 O O . THR A 1 89 ? 5.504 -11.376 -5.131 1.00 97.12 89 THR A O 1
ATOM 741 N N . SER A 1 90 ? 3.496 -10.440 -4.764 1.00 97.38 90 SER A N 1
ATOM 742 C CA . SER A 1 90 ? 2.906 -10.962 -6.005 1.00 97.38 90 SER A CA 1
ATOM 743 C C . SER A 1 90 ? 3.487 -10.302 -7.264 1.00 97.38 90 SER A C 1
ATOM 745 O O . SER A 1 90 ? 3.899 -11.005 -8.190 1.00 97.38 90 SER A O 1
ATOM 747 N N . PHE A 1 91 ? 3.609 -8.972 -7.305 1.00 97.00 91 PHE A N 1
ATOM 748 C CA . PHE A 1 91 ? 4.189 -8.236 -8.433 1.00 97.00 91 PHE A CA 1
ATOM 749 C C . PHE A 1 91 ? 5.684 -8.502 -8.608 1.00 97.00 91 PHE A C 1
ATOM 751 O O . PHE A 1 91 ? 6.144 -8.576 -9.747 1.00 97.00 91 PHE A O 1
ATOM 758 N N . ARG A 1 92 ? 6.440 -8.761 -7.531 1.00 97.75 92 ARG A N 1
ATOM 759 C CA . ARG A 1 92 ? 7.833 -9.225 -7.653 1.00 97.75 92 ARG A CA 1
ATOM 760 C C . ARG A 1 92 ? 7.928 -10.498 -8.491 1.00 97.75 92 ARG A C 1
ATOM 762 O O . ARG A 1 92 ? 8.778 -10.594 -9.375 1.00 97.75 92 ARG A O 1
ATOM 769 N N . THR A 1 93 ? 7.036 -11.456 -8.247 1.00 97.62 93 THR A N 1
ATOM 770 C CA . THR A 1 93 ? 6.991 -12.717 -9.003 1.00 97.62 93 THR A CA 1
ATOM 771 C C . THR A 1 93 ? 6.658 -12.466 -10.476 1.00 97.62 93 THR A C 1
ATOM 773 O O . THR A 1 93 ? 7.302 -13.031 -11.361 1.00 97.62 93 THR A O 1
ATOM 776 N N . GLN A 1 94 ? 5.704 -11.572 -10.748 1.00 96.94 94 GLN A N 1
ATOM 777 C CA . GLN A 1 94 ? 5.327 -11.182 -12.110 1.00 96.94 94 GLN A CA 1
ATOM 778 C C . GLN A 1 94 ? 6.484 -10.507 -12.863 1.00 96.94 94 GLN A C 1
ATOM 780 O O . GLN A 1 94 ? 6.804 -10.915 -13.978 1.00 96.94 94 GLN A O 1
ATOM 785 N N . ILE A 1 95 ? 7.170 -9.543 -12.238 1.00 96.38 95 ILE A N 1
ATOM 786 C CA . ILE A 1 95 ? 8.328 -8.854 -12.829 1.00 96.38 95 ILE A CA 1
ATOM 787 C C . ILE A 1 95 ? 9.474 -9.836 -13.080 1.00 96.38 95 ILE A C 1
ATOM 789 O O . ILE A 1 95 ? 10.093 -9.792 -14.138 1.00 96.38 95 ILE A O 1
ATOM 793 N N . HIS A 1 96 ? 9.755 -10.753 -12.151 1.00 97.38 96 HIS A N 1
ATOM 794 C CA . HIS A 1 96 ? 10.771 -11.788 -12.363 1.00 97.38 96 HIS A CA 1
ATOM 795 C C . HIS A 1 96 ? 10.443 -12.680 -13.566 1.00 97.38 96 HIS A C 1
ATOM 797 O O . HIS A 1 96 ? 11.329 -12.980 -14.364 1.00 97.38 96 HIS A O 1
ATOM 803 N N . LYS A 1 97 ? 9.178 -13.096 -13.713 1.00 97.75 97 LYS A N 1
ATOM 804 C CA . LYS A 1 97 ? 8.729 -13.878 -14.872 1.00 97.75 97 LYS A CA 1
ATOM 805 C C . LYS A 1 97 ? 8.890 -13.086 -16.169 1.00 97.75 97 LYS A C 1
ATOM 807 O O . LYS A 1 97 ? 9.402 -13.635 -17.135 1.00 97.75 97 LYS A O 1
ATOM 812 N N . TRP A 1 98 ? 8.495 -11.814 -16.177 1.00 97.81 98 TRP A N 1
ATOM 813 C CA . TRP A 1 98 ? 8.654 -10.933 -17.334 1.00 97.81 98 TRP A CA 1
ATOM 814 C C . TRP A 1 98 ? 10.127 -10.776 -17.728 1.00 97.81 98 TRP A C 1
ATOM 816 O O . TRP A 1 98 ? 10.467 -10.984 -18.887 1.00 97.81 98 TRP A O 1
ATOM 826 N N . LYS A 1 99 ? 11.017 -10.521 -16.758 1.00 97.06 99 LYS A N 1
ATOM 827 C CA . LYS A 1 99 ? 12.460 -10.397 -17.010 1.00 97.06 99 LYS A CA 1
ATOM 828 C C . LYS A 1 99 ? 13.032 -11.646 -17.676 1.00 97.06 99 LYS A C 1
ATOM 830 O O . LYS A 1 99 ? 13.787 -11.504 -18.614 1.00 97.06 99 LYS A O 1
ATOM 835 N N . LYS A 1 100 ? 12.636 -12.848 -17.243 1.00 97.25 100 LYS A N 1
ATOM 836 C CA . LYS A 1 100 ? 13.106 -14.113 -17.844 1.00 97.25 100 LYS A CA 1
ATOM 837 C C . LYS A 1 100 ? 12.671 -14.333 -19.295 1.00 97.25 100 LYS A C 1
ATOM 839 O O . LYS A 1 100 ? 13.252 -15.175 -19.965 1.00 97.25 100 LYS A O 1
ATOM 844 N N . VAL A 1 101 ? 11.581 -13.699 -19.722 1.00 97.44 101 VAL A N 1
ATOM 845 C CA . VAL A 1 101 ? 11.016 -13.878 -21.069 1.00 9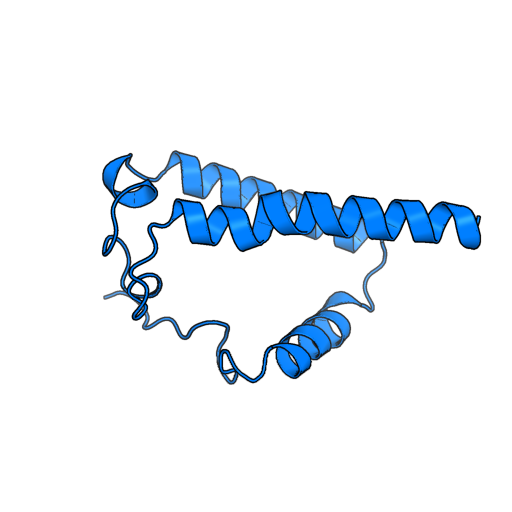7.44 101 VAL A CA 1
ATOM 846 C C . VAL A 1 101 ? 11.493 -12.779 -22.016 1.00 97.44 101 VAL A C 1
ATOM 848 O O . VAL A 1 101 ? 11.617 -13.023 -23.211 1.00 97.44 101 VAL A O 1
ATOM 851 N N . CYS A 1 102 ? 11.736 -11.577 -21.493 1.00 94.94 102 CYS A N 1
ATOM 852 C CA . CYS A 1 102 ? 12.001 -10.382 -22.293 1.00 94.94 102 CYS A CA 1
ATOM 853 C C . CYS A 1 102 ? 13.466 -9.920 -22.281 1.00 94.94 102 CYS A C 1
ATOM 855 O O . CYS A 1 102 ? 13.817 -9.082 -23.110 1.00 94.94 102 CYS A O 1
ATOM 857 N N . LEU A 1 103 ? 14.284 -10.401 -21.339 1.00 88.38 103 LEU A N 1
ATOM 858 C CA . LEU A 1 103 ? 15.722 -10.129 -21.227 1.00 88.38 103 LEU A CA 1
ATOM 859 C C . LEU A 1 103 ? 16.498 -11.440 -21.358 1.00 88.38 103 LEU A C 1
ATOM 861 O O . LEU A 1 103 ? 17.578 -11.396 -21.981 1.00 88.38 103 LEU A O 1
#

Secondary structure (DSSP, 8-state):
-PPPPPSSBTTB-GGGHHHHHHHHHHHHTTS-HHHHHHHHHHHHHHHHHHHHTS-HHHHHSTTSSTTT--TT---HHHHHHHHTHHHHHHHHHHHHHHHHHH-

Radius of gyration: 16.22 Å; Cα contacts (8 Å, |Δi|>4): 58; chains: 1; bounding box: 35×32×42 Å